Protein AF-A0A413DNX9-F1 (afdb_monomer_lite)

pLDDT: mean 80.53, std 13.9, range [44.06, 95.25]

Radius of gyration: 31.88 Å; chains: 1; bounding box: 87×38×67 Å

Sequence (104 aa):
MRPATTPEARQKQLVSLATDCAEDLMRSGKAPAQIICHYLKLGTMQAQLELEKTRQEVALTEAKTKSIQSAEQAEQTYKNALEAFRGYSGQDTQRESDEYEWDD

Structure (mmCIF, N/CA/C/O backbone):
data_AF-A0A413DNX9-F1
#
_entry.id   AF-A0A413DNX9-F1
#
loop_
_atom_site.group_PDB
_atom_site.id
_atom_site.type_symbol
_atom_site.label_atom_id
_atom_site.label_alt_id
_atom_site.label_comp_id
_atom_site.label_asym_id
_atom_site.label_entity_id
_atom_site.label_seq_id
_atom_site.pdbx_PDB_ins_code
_atom_site.Cartn_x
_atom_site.Cartn_y
_atom_site.Cartn_z
_atom_site.occupancy
_atom_site.B_iso_or_equiv
_atom_site.auth_seq_id
_atom_site.auth_comp_id
_atom_site.auth_asym_id
_atom_site.auth_atom_id
_atom_site.pdbx_PDB_model_num
ATOM 1 N N . MET A 1 1 ? -14.853 -22.296 4.493 1.00 63.50 1 MET A N 1
ATOM 2 C CA . MET A 1 1 ? -13.741 -21.540 3.873 1.00 63.50 1 ME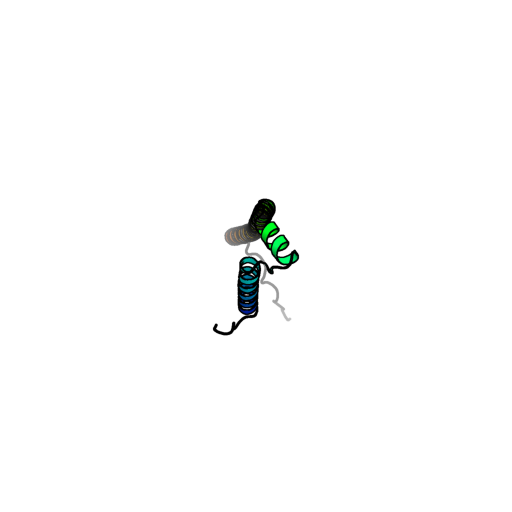T A CA 1
ATOM 3 C C . MET A 1 1 ? -12.683 -22.548 3.423 1.00 63.50 1 MET A C 1
ATOM 5 O O . MET A 1 1 ? -12.317 -23.384 4.239 1.00 63.50 1 MET A O 1
ATOM 9 N N . ARG A 1 2 ? -12.249 -22.568 2.151 1.00 72.31 2 ARG A N 1
ATOM 10 C CA . ARG A 1 2 ? -11.147 -23.466 1.734 1.00 72.31 2 ARG A CA 1
ATOM 11 C C . ARG A 1 2 ? -9.834 -22.977 2.370 1.00 72.31 2 ARG A C 1
ATOM 13 O O . ARG A 1 2 ? -9.610 -21.765 2.359 1.00 72.31 2 ARG A O 1
ATOM 20 N N . PRO A 1 3 ? -8.979 -23.862 2.908 1.00 72.56 3 PRO A N 1
ATOM 21 C CA . PRO A 1 3 ? -7.689 -23.454 3.458 1.00 72.56 3 PRO A CA 1
ATOM 22 C C . PRO A 1 3 ? -6.823 -22.810 2.372 1.00 72.56 3 PRO A C 1
ATOM 24 O O . PRO A 1 3 ? -6.742 -23.335 1.262 1.00 72.56 3 PRO A O 1
ATOM 27 N N . ALA A 1 4 ? -6.184 -21.681 2.677 1.00 80.19 4 ALA A N 1
ATOM 28 C CA . ALA A 1 4 ? -5.231 -21.060 1.766 1.00 80.19 4 ALA A CA 1
ATOM 29 C C . ALA A 1 4 ? -3.987 -21.939 1.559 1.00 80.19 4 ALA A C 1
ATOM 31 O O . ALA A 1 4 ? -3.355 -22.376 2.524 1.00 80.19 4 ALA A O 1
ATOM 32 N N . THR A 1 5 ? -3.621 -22.140 0.293 1.00 80.31 5 THR A N 1
ATOM 33 C CA . THR A 1 5 ? -2.452 -22.926 -0.129 1.00 80.31 5 THR A CA 1
ATOM 34 C C . THR A 1 5 ? -1.153 -22.112 -0.132 1.00 80.31 5 THR A C 1
ATOM 36 O O . THR A 1 5 ? -0.075 -22.695 -0.165 1.00 80.31 5 THR A O 1
ATOM 39 N N . THR A 1 6 ? -1.234 -20.775 -0.079 1.00 88.75 6 THR A N 1
ATOM 40 C CA . THR A 1 6 ? -0.073 -19.868 -0.035 1.00 88.75 6 THR A CA 1
ATOM 41 C C . THR A 1 6 ? -0.074 -19.005 1.235 1.00 88.75 6 THR A C 1
ATOM 43 O O . THR A 1 6 ? -1.148 -18.727 1.787 1.00 88.75 6 THR A O 1
ATOM 46 N N . PRO A 1 7 ? 1.102 -18.542 1.707 1.00 87.44 7 PRO A N 1
ATOM 47 C CA . PRO A 1 7 ? 1.199 -17.653 2.868 1.00 87.44 7 PRO A CA 1
ATOM 48 C C . PRO A 1 7 ? 0.410 -16.346 2.696 1.00 87.44 7 PRO A C 1
ATOM 50 O O . PRO A 1 7 ? -0.316 -15.938 3.599 1.00 87.44 7 PRO A O 1
ATOM 53 N N . GLU A 1 8 ? 0.47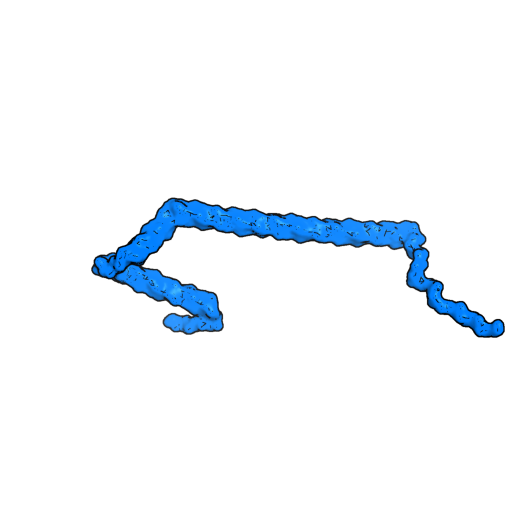2 -15.734 1.513 1.00 87.25 8 GLU A N 1
ATOM 54 C CA . GLU A 1 8 ? -0.246 -14.490 1.204 1.00 87.25 8 GLU A CA 1
ATOM 55 C C . GLU A 1 8 ? -1.765 -14.670 1.233 1.00 87.25 8 GLU A C 1
ATOM 57 O O . GLU A 1 8 ? -2.497 -13.846 1.784 1.00 87.25 8 GLU A O 1
ATOM 62 N N . ALA A 1 9 ? -2.262 -15.773 0.664 1.00 87.56 9 ALA A N 1
ATOM 63 C CA . ALA A 1 9 ? -3.684 -16.077 0.705 1.00 87.56 9 ALA A CA 1
ATOM 64 C C . ALA A 1 9 ? -4.149 -16.314 2.149 1.00 87.56 9 ALA A C 1
ATOM 66 O O . ALA A 1 9 ? -5.238 -15.874 2.518 1.00 87.56 9 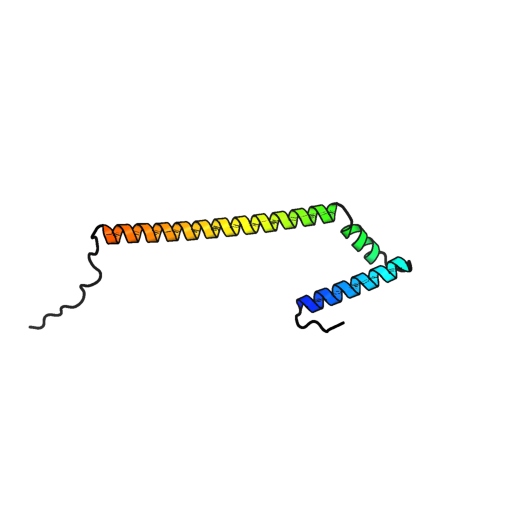ALA A O 1
ATOM 67 N N . ARG A 1 10 ? -3.312 -16.934 2.993 1.00 86.62 10 ARG A N 1
ATOM 68 C CA . ARG A 1 10 ? -3.608 -17.116 4.420 1.00 86.62 10 ARG A CA 1
ATOM 69 C C . ARG A 1 10 ? -3.663 -15.779 5.154 1.00 86.62 10 ARG A C 1
ATOM 71 O O . ARG A 1 10 ? -4.576 -15.566 5.945 1.00 86.62 10 ARG A O 1
ATOM 78 N N . GLN A 1 11 ? -2.743 -14.864 4.866 1.00 88.06 11 GLN A N 1
ATOM 79 C CA . GLN A 1 11 ? -2.769 -13.519 5.438 1.00 88.06 11 GLN A CA 1
ATOM 80 C C . GLN A 1 11 ? -4.060 -12.780 5.069 1.00 88.06 11 GLN A C 1
ATOM 82 O O . GLN A 1 11 ? -4.713 -12.228 5.950 1.00 88.06 11 GLN A O 1
ATOM 87 N N . LYS A 1 12 ? -4.490 -12.833 3.802 1.00 90.25 12 LYS A N 1
ATOM 88 C CA . LYS A 1 12 ? -5.765 -12.230 3.372 1.00 90.25 12 LYS A CA 1
ATOM 89 C C . LYS A 1 12 ? -6.970 -12.833 4.097 1.00 90.25 12 LYS A C 1
ATOM 91 O O . LYS A 1 12 ? -7.864 -12.095 4.498 1.00 90.25 12 LYS A O 1
ATOM 96 N N . GLN A 1 13 ? -6.981 -14.151 4.306 1.00 90.19 13 GLN A N 1
ATOM 97 C CA . GLN A 1 13 ? -8.036 -14.819 5.078 1.00 90.19 13 GLN A CA 1
ATOM 98 C C . GLN A 1 13 ? -8.079 -14.337 6.534 1.00 90.19 13 GLN A C 1
ATOM 100 O O . GLN A 1 13 ? -9.158 -14.060 7.048 1.00 90.19 13 GLN A O 1
ATOM 105 N N . LEU A 1 14 ? -6.919 -14.200 7.183 1.00 91.62 14 LEU A N 1
ATOM 106 C CA . LEU A 1 14 ? -6.832 -13.693 8.555 1.00 91.62 14 LEU A CA 1
ATOM 107 C C . LEU A 1 14 ? -7.275 -12.231 8.661 1.00 91.62 14 LEU A C 1
ATOM 109 O O . LEU A 1 14 ? -7.975 -11.879 9.605 1.00 91.62 14 LEU A O 1
ATOM 113 N N . VAL A 1 15 ? -6.908 -11.397 7.685 1.00 90.69 15 VAL A N 1
ATOM 114 C CA . VAL A 1 15 ? -7.357 -10.000 7.625 1.00 90.69 15 VAL A CA 1
ATOM 115 C C . VAL A 1 15 ? -8.876 -9.931 7.481 1.00 90.69 15 VAL A C 1
ATOM 117 O O . VAL A 1 15 ? -9.501 -9.216 8.252 1.00 90.69 15 VAL A O 1
ATOM 120 N N . SER A 1 16 ? -9.473 -10.720 6.581 1.00 90.75 16 SER A N 1
ATOM 121 C CA . SER A 1 16 ? -10.936 -10.793 6.427 1.00 90.75 16 SER A CA 1
ATOM 122 C C . SER A 1 16 ? -11.629 -11.198 7.730 1.00 90.75 16 SER A C 1
ATOM 124 O O . SER A 1 16 ? -12.591 -10.573 8.154 1.00 90.75 16 SER A O 1
ATOM 126 N N . LEU A 1 17 ? -11.110 -12.216 8.418 1.00 92.75 17 LEU A N 1
ATOM 127 C CA . LEU A 1 17 ? -11.694 -12.659 9.683 1.00 92.75 17 LEU A CA 1
ATOM 128 C C . LEU A 1 17 ? -11.588 -11.577 10.773 1.00 92.75 17 LEU A C 1
ATOM 130 O O . LEU A 1 17 ? -12.497 -11.407 11.584 1.00 92.75 17 LEU A O 1
ATOM 134 N N . ALA A 1 18 ? -10.485 -10.826 10.789 1.00 91.56 18 ALA A N 1
ATOM 135 C CA . ALA A 1 18 ? -10.307 -9.708 11.707 1.00 91.56 18 ALA A CA 1
ATOM 136 C C . ALA A 1 18 ? -11.254 -8.536 11.39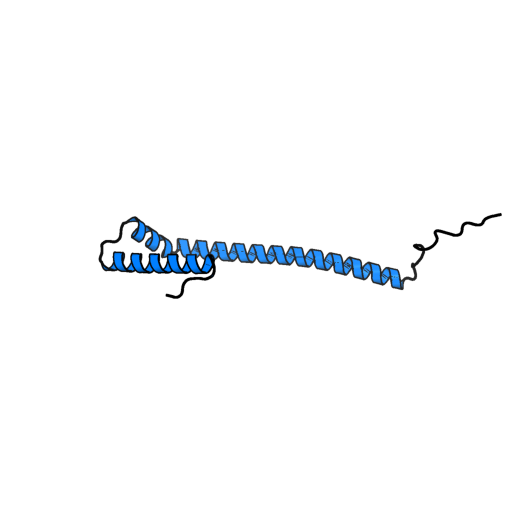4 1.00 91.56 18 ALA A C 1
ATOM 138 O O . ALA A 1 18 ? -11.749 -7.901 12.327 1.00 91.56 18 ALA A O 1
ATOM 139 N N . THR A 1 19 ? -11.526 -8.253 10.114 1.00 91.06 19 THR A N 1
ATOM 140 C CA . THR A 1 19 ? -12.476 -7.204 9.717 1.00 91.06 19 THR A CA 1
ATOM 141 C C . THR A 1 19 ? -13.903 -7.567 10.106 1.00 91.06 19 THR A C 1
ATOM 143 O O . THR A 1 19 ? -14.581 -6.732 10.699 1.00 91.06 19 THR A O 1
ATOM 146 N N . ASP A 1 20 ? -14.313 -8.817 9.884 1.00 93.12 20 ASP A N 1
ATOM 147 C CA . ASP A 1 20 ? -15.660 -9.295 10.223 1.00 93.12 20 ASP A CA 1
ATOM 148 C C . ASP A 1 20 ? -15.892 -9.235 11.744 1.00 93.12 20 ASP A C 1
ATOM 150 O O . ASP A 1 20 ? -16.890 -8.700 12.224 1.00 93.12 20 ASP A O 1
ATOM 154 N N . CYS A 1 21 ? -14.904 -9.677 12.531 1.00 92.75 21 CYS A N 1
ATOM 155 C CA . CYS A 1 21 ? -14.950 -9.581 13.991 1.00 92.75 21 CYS A CA 1
ATOM 156 C C . CYS A 1 21 ? -15.028 -8.122 14.477 1.00 92.75 21 CYS A C 1
ATOM 158 O O . CYS A 1 21 ? -15.774 -7.799 15.405 1.00 92.75 21 CYS A O 1
ATOM 160 N N . ALA A 1 22 ? -14.272 -7.215 13.848 1.00 92.62 22 ALA A N 1
ATOM 161 C CA . ALA A 1 22 ? -14.339 -5.796 14.173 1.00 92.62 22 ALA A CA 1
ATOM 162 C C . ALA A 1 22 ? -15.717 -5.199 13.849 1.00 92.62 22 ALA A C 1
ATOM 164 O O . ALA A 1 22 ? -16.229 -4.411 14.645 1.00 92.62 22 ALA A O 1
ATOM 165 N N . GLU A 1 23 ? -16.330 -5.591 12.729 1.00 91.31 23 GLU A N 1
ATOM 166 C CA . GLU A 1 23 ? -17.678 -5.166 12.349 1.00 91.31 23 GLU A CA 1
ATOM 167 C C . GLU A 1 23 ? -18.714 -5.607 13.391 1.00 91.31 23 GLU A C 1
ATOM 169 O O . GLU A 1 23 ? -19.481 -4.777 13.888 1.00 91.31 23 GLU A O 1
ATOM 174 N N . ASP A 1 24 ? -18.689 -6.877 13.797 1.00 95.25 24 ASP A N 1
ATOM 175 C CA . ASP A 1 24 ? -19.596 -7.416 14.815 1.00 95.25 24 ASP A CA 1
ATOM 176 C C . ASP A 1 24 ? -19.441 -6.697 16.167 1.00 95.25 24 ASP A C 1
ATOM 178 O O . ASP A 1 24 ? -20.424 -6.352 16.840 1.00 95.25 24 ASP A O 1
ATOM 182 N N . LEU A 1 25 ? -18.202 -6.404 16.573 1.00 92.69 25 LEU A N 1
ATOM 183 C CA . LEU A 1 25 ? -17.915 -5.653 17.797 1.00 92.69 25 LEU A CA 1
ATOM 184 C C . LEU A 1 25 ? -18.408 -4.201 17.724 1.00 92.69 25 LEU A C 1
ATOM 186 O O . LEU A 1 25 ? -18.910 -3.672 18.720 1.00 92.69 25 LEU A O 1
ATOM 190 N N . MET A 1 26 ? -18.294 -3.554 16.564 1.00 92.38 26 MET A N 1
ATOM 191 C CA . MET A 1 26 ? -18.816 -2.201 16.362 1.00 92.38 26 MET A CA 1
ATOM 192 C C . MET A 1 26 ? -20.344 -2.179 16.374 1.00 92.38 26 MET A C 1
ATOM 194 O O . MET A 1 26 ? -20.928 -1.348 17.067 1.00 92.38 26 MET A O 1
ATOM 198 N N . ARG A 1 27 ? -20.996 -3.121 15.680 1.00 93.12 27 ARG A N 1
ATOM 199 C CA . ARG A 1 27 ? -22.464 -3.251 15.648 1.00 93.12 27 ARG A CA 1
ATOM 200 C C . ARG A 1 27 ? -23.050 -3.522 17.028 1.00 93.12 27 ARG A C 1
ATOM 202 O O . ARG A 1 27 ? -24.094 -2.978 17.370 1.00 93.12 27 ARG A O 1
ATOM 209 N N . SER A 1 28 ? -22.370 -4.340 17.827 1.00 94.12 28 SER A N 1
ATOM 210 C CA . SER A 1 28 ? -22.772 -4.638 19.206 1.00 94.12 28 SER A CA 1
ATOM 211 C C . SER A 1 28 ? -22.435 -3.529 20.212 1.00 94.12 28 SER A C 1
ATOM 213 O O . SER A 1 28 ? -22.807 -3.644 21.379 1.00 94.12 28 SER A O 1
ATOM 215 N N . GLY A 1 29 ? -21.725 -2.470 19.797 1.00 91.50 29 GLY A N 1
ATOM 216 C CA . GLY A 1 29 ? -21.311 -1.364 20.666 1.00 91.50 29 GLY A CA 1
ATOM 217 C C . GLY A 1 29 ? -20.238 -1.733 21.700 1.00 91.50 29 GLY A C 1
ATOM 218 O O . GLY A 1 29 ? -19.983 -0.958 22.617 1.00 91.50 29 GLY A O 1
ATOM 219 N N . LYS A 1 30 ? -19.606 -2.908 21.575 1.00 92.88 30 LYS A N 1
ATOM 220 C CA . LYS A 1 30 ? -18.562 -3.414 22.488 1.00 92.88 30 LYS A CA 1
ATOM 221 C C . LYS A 1 30 ? -17.149 -3.253 21.925 1.00 92.88 30 LYS A C 1
ATOM 223 O O . LYS A 1 30 ? -16.195 -3.783 22.494 1.00 92.88 30 LYS A O 1
ATOM 228 N N . ALA A 1 31 ? -17.006 -2.556 20.799 1.00 91.62 31 ALA A N 1
ATOM 229 C CA . ALA A 1 31 ? -15.719 -2.335 20.161 1.00 91.62 31 ALA A CA 1
ATOM 230 C C . ALA A 1 31 ? -14.746 -1.590 21.096 1.00 91.62 31 ALA A C 1
ATOM 232 O O . ALA A 1 31 ? -15.059 -0.497 21.574 1.00 91.62 31 ALA A O 1
ATOM 233 N N . PRO A 1 32 ? -13.538 -2.134 21.324 1.00 92.69 32 PRO A N 1
ATOM 234 C CA . PRO A 1 32 ? -12.471 -1.415 22.002 1.00 92.69 32 PRO A CA 1
ATOM 235 C C . PRO A 1 32 ? -12.094 -0.131 21.254 1.00 92.69 32 PRO A C 1
ATOM 237 O O . PRO A 1 32 ? -12.064 -0.103 20.020 1.00 92.69 32 PRO A O 1
ATOM 240 N N . ALA A 1 33 ? -11.697 0.903 21.999 1.00 91.06 33 ALA A N 1
ATOM 241 C CA . ALA A 1 33 ? -11.299 2.199 21.443 1.00 91.06 33 ALA A CA 1
ATOM 242 C C . ALA A 1 33 ? -10.204 2.090 20.364 1.00 91.06 33 ALA A C 1
ATOM 244 O O . ALA A 1 33 ? -10.222 2.837 19.390 1.00 91.06 33 ALA A O 1
ATOM 245 N N . GLN A 1 34 ? -9.289 1.122 20.488 1.00 92.75 34 GLN A N 1
ATOM 246 C CA . GLN A 1 34 ? -8.240 0.877 19.495 1.00 92.75 34 GLN A CA 1
ATOM 247 C C . GLN A 1 34 ? -8.806 0.513 18.115 1.00 92.75 34 GLN A C 1
ATOM 249 O O . GLN A 1 34 ? -8.308 1.007 17.105 1.00 92.75 34 GLN A O 1
ATOM 254 N N . ILE A 1 35 ? -9.851 -0.322 18.068 1.00 90.88 35 ILE A N 1
ATOM 255 C CA . ILE A 1 35 ? -10.491 -0.731 16.812 1.00 90.88 35 ILE A CA 1
ATOM 256 C C . ILE A 1 35 ? -11.179 0.483 16.182 1.00 90.88 35 ILE A C 1
ATOM 258 O O . ILE A 1 35 ? -10.975 0.769 15.005 1.00 90.88 35 ILE A O 1
ATOM 262 N N . ILE A 1 36 ? -11.922 1.248 16.983 1.00 89.38 36 ILE A N 1
ATOM 263 C CA . ILE A 1 36 ? -12.617 2.460 16.529 1.00 89.38 36 ILE A CA 1
ATOM 264 C C . ILE A 1 36 ? -11.613 3.470 15.956 1.00 89.38 36 ILE A C 1
ATOM 266 O O . ILE A 1 36 ? -11.765 3.924 14.824 1.00 89.38 36 ILE A O 1
ATOM 270 N N . CYS A 1 37 ? -10.536 3.768 16.687 1.00 90.31 37 CYS A N 1
ATOM 271 C CA . CYS A 1 37 ? -9.474 4.661 16.228 1.00 90.31 37 CYS A CA 1
ATOM 272 C C . CYS A 1 37 ? -8.799 4.167 14.943 1.00 90.31 37 CYS A C 1
ATOM 274 O O . CYS A 1 37 ? -8.494 4.979 14.072 1.00 90.31 37 CYS A O 1
ATOM 276 N N . HIS A 1 38 ? -8.548 2.861 14.813 1.00 90.69 38 HIS A N 1
ATOM 277 C CA . HIS A 1 38 ? -7.932 2.297 13.613 1.00 90.69 38 HIS A CA 1
ATOM 278 C C . HIS A 1 38 ? -8.796 2.535 12.366 1.00 90.69 38 HIS A C 1
ATOM 280 O O . HIS A 1 38 ? -8.300 3.066 11.374 1.00 90.69 38 HIS A O 1
ATOM 286 N N . TYR A 1 39 ? -10.093 2.230 12.436 1.00 88.44 39 TYR A N 1
ATOM 287 C CA . TYR A 1 39 ? -11.006 2.432 11.307 1.00 88.44 39 TYR A CA 1
ATOM 288 C C . TYR A 1 39 ? -11.298 3.904 11.017 1.00 88.44 39 TYR A C 1
ATOM 290 O O . TYR A 1 39 ? -11.409 4.279 9.852 1.00 88.44 39 TYR A O 1
ATOM 298 N N . LEU A 1 40 ? -11.354 4.759 12.042 1.00 88.38 40 LEU A N 1
ATOM 299 C CA . LEU A 1 40 ? -11.454 6.203 11.831 1.00 88.38 40 LEU A CA 1
ATOM 300 C C . LEU A 1 40 ? -10.244 6.728 11.059 1.00 88.38 40 LEU A C 1
ATOM 302 O O . LEU A 1 40 ? -10.423 7.463 10.094 1.00 88.38 40 LEU A O 1
ATOM 306 N N . LYS A 1 41 ? -9.026 6.304 11.427 1.00 87.81 41 LYS A N 1
ATOM 307 C CA . LYS A 1 41 ? -7.797 6.666 10.705 1.00 87.81 41 LYS A CA 1
ATOM 308 C C . LYS A 1 41 ? -7.843 6.203 9.251 1.00 87.81 41 LYS A C 1
ATOM 310 O O . LYS A 1 41 ? -7.590 7.019 8.370 1.00 87.81 41 LYS A O 1
ATOM 315 N N . LEU A 1 42 ? -8.238 4.950 9.005 1.00 84.81 42 LEU A N 1
ATOM 316 C CA . LEU A 1 42 ? -8.404 4.402 7.652 1.00 84.81 42 LEU A CA 1
ATOM 317 C C . LEU A 1 42 ? -9.401 5.202 6.798 1.00 84.81 42 LEU A C 1
ATOM 319 O O . LEU A 1 42 ? -9.181 5.365 5.603 1.00 84.81 42 LEU A O 1
ATOM 323 N N . GLY A 1 43 ? -10.482 5.711 7.397 1.00 78.44 43 GLY A N 1
ATOM 324 C CA . GLY A 1 43 ? -11.502 6.500 6.700 1.00 78.44 43 GLY A CA 1
ATOM 325 C C . GLY A 1 43 ? -11.151 7.976 6.485 1.00 78.44 43 GLY A C 1
ATOM 326 O O . GLY A 1 43 ? -11.868 8.670 5.766 1.00 78.44 43 GLY A O 1
ATOM 327 N N . THR A 1 44 ? -10.082 8.487 7.100 1.00 82.56 44 THR A N 1
ATOM 328 C CA . THR A 1 44 ? -9.721 9.905 6.967 1.00 82.56 44 THR A CA 1
ATOM 329 C C . THR A 1 44 ? -9.121 10.234 5.599 1.00 82.56 44 THR A C 1
ATOM 331 O O . THR A 1 44 ? -8.449 9.418 4.969 1.00 82.56 44 THR A O 1
ATOM 334 N N . MET A 1 45 ? -9.283 11.488 5.165 1.00 69.50 45 MET A N 1
ATOM 335 C CA . MET A 1 45 ? -8.645 12.008 3.946 1.00 69.50 45 MET A CA 1
ATOM 336 C C . MET A 1 45 ? -7.112 11.893 3.969 1.00 69.50 45 MET A C 1
ATOM 338 O O . MET A 1 45 ? -6.487 11.811 2.916 1.00 69.50 45 MET A O 1
ATOM 342 N N . GLN A 1 46 ? -6.499 11.854 5.157 1.00 73.00 46 GLN A N 1
ATOM 343 C CA . GLN A 1 46 ? -5.056 11.656 5.301 1.00 73.00 46 GLN A CA 1
ATOM 344 C C . GLN A 1 46 ? -4.628 10.278 4.791 1.00 73.00 46 GLN A C 1
ATOM 346 O O . GLN A 1 46 ? -3.686 10.201 4.009 1.00 73.00 46 GLN A O 1
ATOM 351 N N . ALA A 1 47 ? -5.368 9.218 5.130 1.00 79.00 47 ALA A N 1
ATOM 352 C CA . ALA A 1 47 ? -5.083 7.870 4.640 1.00 79.00 47 ALA A CA 1
ATOM 353 C C . ALA A 1 47 ? -5.240 7.761 3.113 1.00 79.00 47 ALA A C 1
ATOM 355 O O . ALA A 1 47 ? -4.468 7.067 2.454 1.00 79.00 47 ALA A O 1
ATOM 356 N N . GLN A 1 48 ? -6.201 8.483 2.526 1.00 79.81 48 GLN A N 1
ATOM 357 C CA . GLN A 1 48 ? -6.365 8.539 1.068 1.00 79.81 48 GLN A CA 1
ATOM 358 C C . GLN A 1 48 ? -5.175 9.226 0.391 1.00 79.81 48 GLN A C 1
ATOM 360 O O . GLN A 1 48 ? -4.643 8.717 -0.594 1.00 79.81 48 GLN A O 1
ATOM 365 N N . LEU A 1 49 ? -4.730 10.352 0.948 1.00 77.75 49 LEU A N 1
ATOM 366 C CA . LEU A 1 49 ? -3.617 11.128 0.413 1.00 77.75 49 LEU A CA 1
ATOM 367 C C . LEU A 1 49 ? -2.271 10.403 0.582 1.00 77.75 49 LEU A C 1
ATOM 369 O O . LEU A 1 49 ? -1.420 10.476 -0.300 1.00 77.75 49 LEU A O 1
ATOM 373 N N . GLU A 1 50 ? -2.078 9.672 1.681 1.00 81.38 50 GLU A N 1
ATOM 374 C CA . GLU A 1 50 ? -0.928 8.779 1.873 1.00 81.38 50 GLU A CA 1
ATOM 375 C C . GLU A 1 50 ? -0.916 7.652 0.839 1.00 81.38 50 GLU A C 1
ATOM 377 O O . GLU A 1 50 ? 0.105 7.414 0.200 1.00 81.38 50 GLU A O 1
ATOM 382 N N . LEU A 1 51 ? -2.064 7.016 0.601 1.00 85.56 51 LEU A N 1
ATOM 383 C CA . LEU A 1 51 ? -2.187 5.959 -0.397 1.00 85.56 51 LEU A CA 1
ATOM 384 C C . LEU A 1 51 ? -1.925 6.474 -1.820 1.00 85.56 51 LEU A C 1
ATOM 386 O O . LEU A 1 51 ? -1.294 5.786 -2.624 1.00 85.56 51 LEU A O 1
ATOM 390 N N . GLU A 1 52 ? -2.372 7.688 -2.138 1.00 86.62 52 GLU A N 1
ATOM 391 C CA . GLU A 1 52 ? -2.086 8.330 -3.419 1.00 86.62 52 GLU A CA 1
ATOM 392 C C . GLU A 1 52 ? -0.602 8.684 -3.572 1.00 86.62 52 GLU A C 1
ATOM 394 O O . GLU A 1 52 ? -0.016 8.389 -4.614 1.00 86.62 52 GLU A O 1
ATOM 399 N N . LYS A 1 53 ? 0.041 9.208 -2.521 1.00 88.50 53 LYS A N 1
ATOM 400 C CA . LYS A 1 53 ? 1.496 9.425 -2.500 1.00 88.50 53 LYS A CA 1
ATOM 401 C C . LYS A 1 53 ? 2.263 8.130 -2.731 1.00 88.50 53 LYS A C 1
ATOM 403 O O . LYS A 1 53 ? 3.107 8.086 -3.618 1.00 88.50 53 LYS A O 1
ATOM 408 N N . THR A 1 54 ? 1.926 7.056 -2.015 1.00 87.56 54 THR A N 1
ATOM 409 C CA . THR A 1 54 ? 2.574 5.751 -2.203 1.00 87.56 54 THR A CA 1
ATOM 410 C C . THR A 1 54 ? 2.388 5.234 -3.632 1.00 87.56 54 THR A C 1
ATOM 412 O O . THR A 1 54 ? 3.328 4.712 -4.226 1.00 87.56 54 THR A O 1
ATOM 415 N N . ARG A 1 55 ? 1.209 5.419 -4.243 1.00 89.44 55 ARG A N 1
ATOM 416 C CA . ARG A 1 55 ? 0.987 5.065 -5.658 1.00 89.44 55 ARG A CA 1
ATOM 417 C C . ARG A 1 55 ? 1.860 5.882 -6.608 1.00 89.44 55 ARG A C 1
ATOM 419 O O . ARG A 1 55 ? 2.421 5.319 -7.545 1.00 89.44 55 ARG A O 1
ATOM 426 N N . GLN A 1 56 ? 1.982 7.187 -6.375 1.00 90.12 56 GLN A N 1
ATOM 427 C CA . GLN A 1 56 ? 2.841 8.060 -7.177 1.00 90.12 56 GLN A CA 1
ATOM 428 C C . GLN A 1 56 ? 4.322 7.691 -7.026 1.00 90.12 56 GLN A C 1
ATOM 430 O O . GLN A 1 56 ? 5.046 7.670 -8.018 1.00 90.12 56 GLN A O 1
ATOM 435 N N . GLU A 1 57 ? 4.769 7.342 -5.821 1.00 89.50 57 GLU A N 1
ATOM 436 C CA . GLU A 1 57 ? 6.136 6.879 -5.559 1.00 89.50 57 GLU A CA 1
ATOM 437 C C . GLU A 1 57 ? 6.446 5.558 -6.273 1.00 89.50 57 GLU A C 1
ATOM 439 O O . GLU A 1 57 ? 7.516 5.424 -6.872 1.00 89.50 57 GLU A O 1
ATOM 444 N N . VAL A 1 58 ? 5.506 4.606 -6.278 1.00 90.25 58 VAL A N 1
ATOM 445 C CA . VAL A 1 58 ? 5.633 3.357 -7.048 1.00 90.25 58 VAL A CA 1
ATOM 446 C C . VAL A 1 58 ? 5.731 3.663 -8.541 1.00 90.25 58 VAL A C 1
ATOM 448 O O . VAL A 1 58 ? 6.680 3.223 -9.186 1.00 90.25 58 VAL A O 1
ATOM 451 N N . ALA A 1 59 ? 4.832 4.490 -9.081 1.00 89.88 59 ALA A N 1
ATOM 452 C CA . ALA A 1 59 ? 4.853 4.868 -10.495 1.00 89.88 59 ALA A CA 1
ATOM 453 C C . ALA A 1 59 ? 6.152 5.592 -10.896 1.00 89.88 59 ALA A C 1
ATOM 455 O O . ALA A 1 59 ? 6.718 5.337 -11.959 1.00 89.88 59 ALA A O 1
ATOM 456 N N . LEU A 1 60 ? 6.660 6.474 -10.033 1.00 91.38 60 LEU A N 1
ATOM 457 C CA . LEU A 1 60 ? 7.929 7.168 -10.236 1.00 91.38 60 LEU A CA 1
ATOM 458 C C . LEU A 1 60 ? 9.111 6.197 -10.203 1.00 91.38 60 LEU A C 1
ATOM 460 O O . LEU A 1 60 ? 10.034 6.323 -11.007 1.00 91.38 60 LEU A O 1
ATOM 464 N N . THR A 1 61 ? 9.084 5.224 -9.296 1.00 89.25 61 THR A N 1
ATOM 465 C CA . THR A 1 61 ? 10.113 4.183 -9.210 1.00 89.25 61 THR A CA 1
ATOM 466 C C . THR A 1 61 ? 10.102 3.320 -10.467 1.00 89.25 61 THR A C 1
ATOM 468 O O . THR A 1 61 ? 11.147 3.140 -11.083 1.00 89.25 61 THR A O 1
ATOM 471 N N . GLU A 1 62 ? 8.929 2.888 -10.931 1.00 90.38 62 GLU A N 1
ATOM 472 C CA . GLU A 1 62 ? 8.778 2.143 -12.1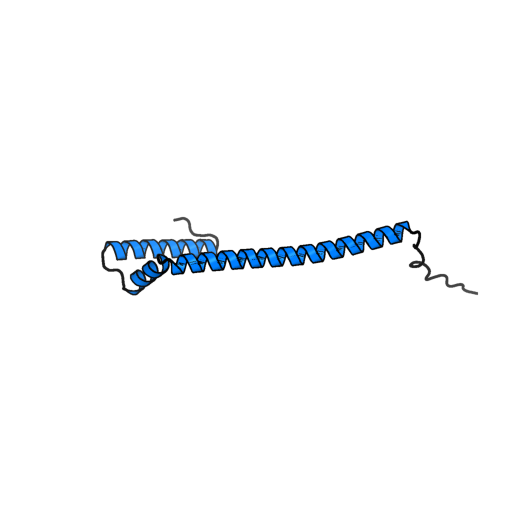84 1.00 90.38 62 GLU A CA 1
ATOM 473 C C . GLU A 1 62 ? 9.262 2.942 -13.401 1.00 90.38 62 GLU A C 1
ATOM 475 O O . GLU A 1 62 ? 9.953 2.401 -14.266 1.00 90.38 62 GLU A O 1
ATOM 480 N N . ALA A 1 63 ? 8.939 4.237 -13.474 1.00 89.19 63 ALA A N 1
ATOM 481 C CA . ALA A 1 63 ? 9.409 5.112 -14.545 1.00 89.19 63 ALA A CA 1
ATOM 482 C C . ALA A 1 63 ? 10.939 5.253 -14.533 1.00 89.19 63 ALA A C 1
ATOM 484 O O . ALA A 1 63 ? 11.574 5.191 -15.587 1.00 89.19 63 ALA A O 1
ATOM 485 N N . LYS A 1 64 ? 11.550 5.379 -13.347 1.00 88.25 64 LYS A N 1
ATOM 486 C CA . LYS A 1 64 ? 13.013 5.386 -13.194 1.00 88.25 64 LYS A CA 1
ATOM 487 C C . LYS A 1 64 ? 13.632 4.066 -13.644 1.00 88.25 64 LYS A C 1
ATOM 489 O O . LYS A 1 64 ? 14.593 4.093 -14.406 1.00 88.25 64 LYS A O 1
ATOM 494 N N . THR A 1 65 ? 13.063 2.929 -13.243 1.00 87.94 65 THR A N 1
ATOM 495 C CA . THR A 1 65 ? 13.527 1.605 -13.680 1.00 87.94 65 THR A CA 1
ATOM 496 C C . THR A 1 65 ? 13.465 1.469 -15.201 1.00 87.94 65 THR A C 1
ATOM 498 O O . THR A 1 65 ? 14.446 1.060 -15.814 1.00 87.94 65 THR A O 1
ATOM 501 N N . LYS A 1 66 ? 12.358 1.885 -15.832 1.00 87.81 66 LYS A N 1
ATOM 502 C CA . LYS A 1 66 ? 12.208 1.872 -17.297 1.00 87.81 66 LYS A CA 1
ATOM 503 C C . LYS A 1 66 ? 13.195 2.798 -18.004 1.00 87.81 66 LYS A C 1
ATOM 505 O O . LYS A 1 66 ? 13.679 2.448 -19.076 1.00 87.81 66 LYS A O 1
ATOM 510 N N . SER A 1 67 ? 13.500 3.956 -17.419 1.00 85.19 67 SER A N 1
ATOM 511 C CA . SER A 1 67 ? 14.494 4.892 -17.957 1.00 85.19 67 SER A CA 1
ATOM 512 C C . SER A 1 67 ? 15.896 4.277 -17.954 1.00 85.19 67 SER A C 1
ATOM 514 O O . SER A 1 67 ? 16.582 4.306 -18.972 1.00 85.19 67 SER A O 1
ATOM 516 N N . ILE A 1 68 ? 16.286 3.638 -16.845 1.00 87.25 68 ILE A N 1
ATOM 517 C CA . ILE A 1 68 ? 17.580 2.950 -16.720 1.00 87.25 68 ILE A CA 1
ATOM 518 C C . ILE A 1 68 ? 17.673 1.794 -17.724 1.00 87.25 68 ILE A C 1
ATOM 520 O O . ILE A 1 68 ? 18.633 1.726 -18.484 1.00 87.25 68 ILE A O 1
ATOM 524 N N . GLN A 1 69 ? 16.641 0.951 -17.808 1.00 86.44 69 GLN A N 1
ATOM 525 C CA . GLN A 1 69 ? 16.598 -0.150 -18.779 1.00 86.44 69 GLN A CA 1
ATOM 526 C C . GLN A 1 69 ? 16.655 0.346 -20.230 1.00 86.44 69 GLN A C 1
ATOM 528 O O . GLN A 1 69 ? 17.348 -0.239 -21.057 1.00 86.44 69 GLN A O 1
ATOM 533 N N . SER A 1 70 ? 15.955 1.439 -20.547 1.00 83.38 70 SER A N 1
ATOM 534 C CA . SER A 1 70 ? 16.006 2.054 -21.881 1.00 83.38 70 SER A CA 1
ATOM 535 C C . SER A 1 70 ? 17.401 2.585 -22.211 1.00 83.38 70 SER A C 1
ATOM 537 O O . SER A 1 70 ? 17.842 2.459 -23.351 1.00 83.38 70 SER A O 1
ATOM 539 N N . ALA A 1 71 ? 18.107 3.156 -21.231 1.00 82.62 71 ALA A N 1
ATOM 540 C CA . ALA A 1 71 ? 19.472 3.638 -21.415 1.00 82.62 71 ALA A CA 1
ATOM 541 C C . ALA A 1 71 ? 20.456 2.484 -21.675 1.00 82.62 71 ALA A C 1
ATOM 543 O O . ALA A 1 71 ? 21.248 2.565 -22.612 1.00 82.62 71 ALA A O 1
ATOM 544 N N . GLU A 1 72 ? 20.352 1.387 -20.919 1.00 85.44 72 GLU A N 1
ATOM 545 C CA . GLU A 1 72 ? 21.152 0.171 -21.135 1.00 85.44 72 GLU A CA 1
ATOM 546 C C . GLU A 1 72 ? 20.881 -0.450 -22.515 1.00 85.44 72 GLU A C 1
ATOM 548 O O . GLU A 1 72 ? 21.809 -0.793 -23.251 1.00 85.44 72 GLU A O 1
ATOM 553 N N . GLN A 1 73 ? 19.607 -0.548 -22.915 1.00 85.00 73 GLN A N 1
ATOM 554 C CA . GLN A 1 73 ? 19.231 -1.046 -24.240 1.00 85.00 73 GLN A CA 1
ATOM 555 C C . GLN A 1 73 ? 19.747 -0.140 -25.361 1.00 85.00 73 GLN A C 1
ATOM 557 O O . GLN A 1 73 ? 20.246 -0.640 -26.371 1.00 85.00 73 GLN A O 1
ATOM 562 N N . ALA A 1 74 ? 19.662 1.182 -25.196 1.00 79.81 74 ALA A N 1
ATOM 563 C CA . ALA A 1 74 ? 20.198 2.128 -26.165 1.00 79.81 74 ALA A CA 1
ATOM 564 C C . ALA A 1 74 ? 21.715 1.956 -26.315 1.00 79.81 74 ALA A C 1
ATOM 566 O O . ALA A 1 74 ? 22.195 1.832 -27.441 1.00 79.81 74 ALA A O 1
ATOM 567 N N . GLU A 1 75 ? 22.461 1.860 -25.210 1.00 83.44 75 GLU A N 1
ATOM 568 C CA . GLU A 1 75 ? 23.907 1.611 -25.230 1.00 83.44 75 GLU A CA 1
ATOM 569 C C . GLU A 1 75 ? 24.249 0.312 -25.973 1.00 83.44 75 GLU A C 1
ATOM 571 O O . GLU A 1 75 ? 25.130 0.307 -26.837 1.00 83.44 75 GLU A O 1
ATOM 576 N N . GLN A 1 76 ? 23.519 -0.774 -25.702 1.00 83.94 76 GLN A N 1
ATOM 577 C CA . GLN A 1 76 ? 23.721 -2.045 -26.395 1.00 83.94 76 GLN A CA 1
ATOM 578 C C . GLN A 1 76 ? 23.437 -1.927 -27.896 1.00 83.94 76 GLN A C 1
ATOM 580 O O . GLN A 1 76 ? 24.196 -2.434 -28.719 1.00 83.94 76 GLN A O 1
ATOM 585 N N . THR A 1 77 ? 22.373 -1.218 -28.269 1.00 83.88 77 THR A N 1
ATOM 586 C CA . THR A 1 77 ? 22.008 -1.014 -29.676 1.00 83.88 77 THR A CA 1
ATOM 587 C C . THR A 1 77 ? 23.062 -0.173 -30.400 1.00 83.88 77 THR A C 1
ATOM 589 O O . THR A 1 77 ? 23.431 -0.498 -31.527 1.00 83.88 77 THR A O 1
ATOM 592 N N . TYR A 1 78 ? 23.609 0.858 -29.747 1.00 81.12 78 TYR A N 1
ATOM 593 C CA . TYR A 1 78 ? 24.712 1.658 -30.284 1.00 81.12 78 TYR A CA 1
ATOM 594 C C . TYR A 1 78 ? 25.993 0.838 -30.462 1.00 81.12 78 TYR A C 1
ATOM 596 O O . TYR A 1 78 ? 26.632 0.951 -31.508 1.00 81.12 78 TYR A O 1
ATOM 604 N N . LYS A 1 79 ? 26.356 -0.011 -29.491 1.00 84.94 79 LYS A N 1
ATOM 605 C CA . LYS A 1 79 ? 27.505 -0.927 -29.614 1.00 84.94 79 LYS A CA 1
ATOM 606 C C . LYS A 1 79 ? 27.328 -1.880 -30.793 1.00 84.94 79 LYS A C 1
ATOM 608 O O . LYS A 1 79 ? 28.199 -1.934 -31.656 1.00 84.94 79 LYS A O 1
ATOM 613 N N . ASN A 1 80 ? 26.172 -2.535 -30.881 1.00 83.62 80 ASN A N 1
ATOM 614 C CA . ASN A 1 80 ? 25.858 -3.462 -31.967 1.00 83.62 80 ASN A CA 1
ATOM 615 C C . ASN A 1 80 ? 25.879 -2.761 -33.338 1.00 83.62 80 ASN A C 1
ATOM 617 O O . ASN A 1 80 ? 26.392 -3.312 -34.309 1.00 83.62 80 ASN A O 1
ATOM 621 N N . ALA A 1 81 ? 25.350 -1.534 -33.433 1.00 82.31 81 ALA A N 1
ATOM 622 C CA . ALA A 1 81 ? 25.382 -0.755 -34.668 1.00 82.31 81 ALA A CA 1
ATOM 623 C C . ALA A 1 81 ? 26.820 -0.390 -35.069 1.00 82.31 81 ALA A C 1
ATOM 625 O O . ALA A 1 81 ? 27.194 -0.563 -36.226 1.00 82.31 81 ALA A O 1
ATOM 626 N N . LEU A 1 82 ? 27.648 0.069 -34.124 1.00 82.06 82 LEU A N 1
ATOM 627 C CA . LEU A 1 82 ? 29.060 0.369 -34.377 1.00 82.06 82 LEU A CA 1
ATOM 628 C C . LEU A 1 82 ? 29.849 -0.872 -34.815 1.00 82.06 82 LEU A C 1
ATOM 630 O O . LEU A 1 82 ? 30.673 -0.770 -35.721 1.00 82.06 82 LEU A O 1
ATOM 634 N N . GLU A 1 83 ? 29.597 -2.035 -34.215 1.00 80.62 83 GLU A N 1
ATOM 635 C CA . GLU A 1 83 ? 30.197 -3.307 -34.637 1.00 80.62 83 GLU A CA 1
ATOM 636 C C . GLU A 1 83 ? 29.761 -3.708 -36.050 1.00 80.62 83 GLU A C 1
ATOM 638 O O . GLU A 1 83 ? 30.608 -4.043 -36.877 1.00 80.62 83 GLU A O 1
ATOM 643 N N . ALA A 1 84 ? 28.470 -3.589 -36.374 1.00 79.75 84 ALA A N 1
ATOM 644 C CA . ALA A 1 84 ? 27.960 -3.865 -37.716 1.00 79.75 84 ALA A CA 1
ATOM 645 C C . ALA A 1 84 ? 28.579 -2.935 -38.775 1.00 79.75 84 ALA A C 1
ATOM 647 O O . ALA A 1 84 ? 28.964 -3.394 -39.851 1.00 79.75 84 ALA A O 1
ATOM 648 N N . PHE A 1 85 ? 28.741 -1.642 -38.470 1.00 77.44 85 PHE A N 1
ATOM 649 C CA . PHE A 1 85 ? 29.412 -0.700 -39.371 1.00 77.44 85 PHE A CA 1
ATOM 650 C C . PHE A 1 85 ? 30.909 -1.000 -39.540 1.00 77.44 85 PHE A C 1
ATOM 652 O O . PHE A 1 85 ? 31.419 -0.852 -40.648 1.00 77.44 85 PHE A O 1
ATOM 659 N N . ARG A 1 86 ? 31.601 -1.468 -38.490 1.00 72.25 86 ARG A N 1
ATOM 660 C CA . ARG A 1 86 ? 33.009 -1.910 -38.566 1.00 72.25 86 ARG A CA 1
ATOM 661 C C . ARG A 1 86 ? 33.184 -3.177 -39.408 1.00 72.25 86 ARG A C 1
ATOM 663 O O . ARG A 1 86 ? 34.126 -3.256 -40.192 1.00 72.25 86 ARG A O 1
ATOM 670 N N . GLY A 1 87 ? 32.264 -4.137 -39.289 1.00 68.44 87 GLY A N 1
ATOM 671 C CA . GLY A 1 87 ? 32.261 -5.351 -40.112 1.00 68.44 87 GLY A CA 1
ATOM 672 C C . GLY A 1 87 ? 32.021 -5.059 -41.597 1.00 68.44 87 GLY A C 1
ATOM 673 O O . GLY A 1 87 ? 32.664 -5.649 -42.459 1.00 68.44 87 GLY A O 1
ATOM 674 N N . TYR A 1 88 ? 31.159 -4.086 -41.912 1.00 61.22 88 TYR A N 1
ATOM 675 C CA . TYR A 1 88 ? 30.922 -3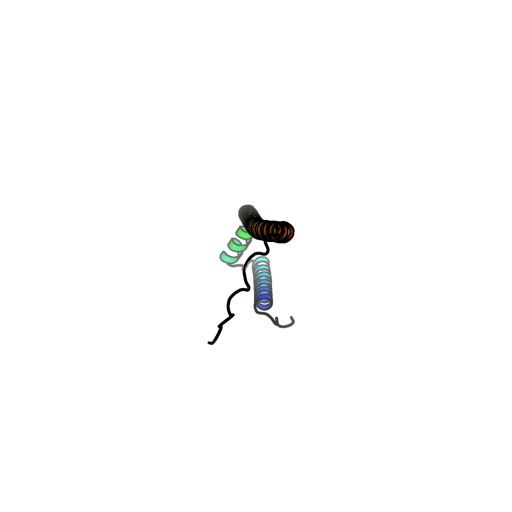.652 -43.294 1.00 61.22 88 TYR A CA 1
ATOM 676 C C . TYR A 1 88 ? 32.031 -2.758 -43.869 1.00 61.22 88 TYR A C 1
ATOM 678 O O . TYR A 1 88 ? 32.220 -2.750 -45.084 1.00 61.22 88 TYR A O 1
ATOM 686 N N . SER A 1 89 ? 32.790 -2.025 -43.043 1.00 62.75 89 SER A N 1
ATOM 687 C CA . SER A 1 89 ? 33.893 -1.171 -43.513 1.00 62.75 89 SER A CA 1
ATOM 688 C C . SER A 1 89 ? 35.163 -1.943 -43.897 1.00 62.75 89 SER A C 1
ATOM 690 O O . SER A 1 89 ? 36.197 -1.322 -44.134 1.00 62.75 89 SER A O 1
ATOM 692 N N . GLY A 1 90 ? 35.109 -3.280 -43.960 1.00 56.75 90 GLY A N 1
ATOM 693 C CA . GLY A 1 90 ? 36.219 -4.119 -44.420 1.00 56.75 90 GLY A CA 1
ATOM 694 C C . GLY A 1 90 ? 37.412 -4.164 -43.465 1.00 56.75 90 GLY A C 1
ATOM 695 O O . GLY A 1 90 ? 38.509 -4.514 -43.886 1.00 56.75 90 GLY A O 1
ATOM 696 N N . GLN A 1 91 ? 37.218 -3.818 -42.189 1.00 54.47 91 GLN A N 1
ATOM 697 C CA . GLN A 1 91 ? 38.266 -3.881 -41.171 1.00 54.47 91 GLN A CA 1
ATOM 698 C C . GLN A 1 91 ? 38.150 -5.175 -40.359 1.00 54.47 91 GLN A C 1
ATOM 700 O O . GLN A 1 91 ? 38.109 -5.152 -39.133 1.00 54.47 91 GLN A O 1
ATOM 705 N N . ASP A 1 92 ? 38.089 -6.308 -41.058 1.00 50.16 92 ASP A N 1
ATOM 706 C CA . ASP A 1 92 ? 38.363 -7.619 -40.471 1.00 50.16 92 ASP A CA 1
ATOM 707 C C . ASP A 1 92 ? 39.854 -7.910 -40.658 1.00 50.16 92 ASP A C 1
ATOM 709 O O . ASP A 1 92 ? 40.285 -8.711 -41.483 1.00 50.16 92 ASP A O 1
ATOM 713 N N . THR A 1 93 ? 40.681 -7.129 -39.968 1.00 51.94 93 THR A N 1
ATOM 714 C CA . THR A 1 93 ? 42.100 -7.436 -39.837 1.00 51.94 93 THR A CA 1
ATOM 715 C C . THR A 1 93 ? 42.367 -7.782 -38.389 1.00 51.94 93 THR A C 1
ATOM 717 O O . THR A 1 93 ? 42.428 -6.901 -37.531 1.00 51.94 93 THR A O 1
ATOM 720 N N . GLN A 1 94 ? 42.633 -9.076 -38.201 1.00 50.69 94 GLN A N 1
ATOM 721 C CA . GLN A 1 94 ? 43.599 -9.603 -37.243 1.00 50.69 94 GLN A CA 1
ATOM 722 C C . GLN A 1 94 ? 43.025 -10.068 -35.897 1.00 50.69 94 GLN A C 1
ATOM 724 O O . GLN A 1 94 ? 43.324 -9.532 -34.832 1.00 50.69 94 GLN A O 1
ATOM 729 N N . ARG A 1 95 ? 42.265 -11.166 -35.948 1.00 50.38 95 ARG A N 1
ATOM 730 C CA . ARG A 1 95 ? 42.260 -12.197 -34.898 1.00 50.38 95 ARG A CA 1
ATOM 731 C C . ARG A 1 95 ? 42.248 -13.587 -35.532 1.00 50.38 95 ARG A C 1
ATOM 733 O O . ARG A 1 95 ? 41.281 -14.309 -35.379 1.00 50.38 95 ARG A O 1
ATOM 740 N N . GLU A 1 96 ? 43.298 -13.921 -36.273 1.00 47.78 96 GLU A N 1
ATOM 741 C CA . GLU A 1 96 ? 43.683 -15.307 -36.590 1.00 47.78 96 GLU A CA 1
ATOM 742 C C . GLU A 1 96 ? 45.015 -15.257 -37.346 1.00 47.78 96 GLU A C 1
ATOM 744 O O . GLU A 1 96 ? 45.076 -15.242 -38.572 1.00 47.78 96 GLU A O 1
ATOM 749 N N . SER A 1 97 ? 46.109 -15.102 -36.606 1.00 44.06 97 SER A N 1
ATOM 750 C CA . SER A 1 97 ? 47.458 -15.304 -37.138 1.00 44.06 97 SER A CA 1
ATOM 751 C C . SER A 1 97 ? 48.428 -15.562 -35.988 1.00 44.06 97 SER A C 1
ATOM 753 O O . SER A 1 97 ? 49.436 -14.873 -35.867 1.00 44.06 97 SER A O 1
ATOM 755 N N . ASP A 1 98 ? 48.084 -16.509 -35.122 1.00 53.47 98 ASP A N 1
ATOM 756 C CA . ASP A 1 98 ? 49.076 -17.195 -34.305 1.00 53.47 98 ASP A CA 1
ATOM 757 C C . ASP A 1 98 ? 49.151 -18.625 -34.846 1.00 53.47 98 ASP A C 1
ATOM 759 O O . ASP A 1 98 ? 48.116 -19.218 -35.142 1.00 53.47 98 ASP A O 1
ATOM 763 N N . GLU A 1 99 ? 50.377 -19.135 -34.972 1.00 50.56 99 GLU A N 1
ATOM 764 C CA . GLU A 1 99 ? 50.743 -20.510 -35.350 1.00 50.56 99 GLU A CA 1
ATOM 765 C C . GLU A 1 99 ? 51.053 -20.764 -36.844 1.00 50.56 99 GLU A C 1
ATOM 767 O O . GLU A 1 99 ? 50.317 -21.411 -37.582 1.00 50.56 99 GLU A O 1
ATOM 772 N N . TYR A 1 100 ? 52.240 -20.310 -37.268 1.00 48.09 100 TYR A N 1
ATOM 773 C CA . TYR A 1 100 ? 53.090 -21.101 -38.168 1.00 48.09 100 TYR A CA 1
ATOM 774 C C . TYR A 1 100 ? 54.496 -21.184 -37.563 1.00 48.09 100 TYR A C 1
ATOM 776 O O . TYR A 1 100 ? 55.330 -20.299 -37.752 1.00 48.09 100 TYR A O 1
ATOM 784 N N . GLU A 1 101 ? 54.719 -22.245 -36.791 1.00 48.59 101 GLU A N 1
ATOM 785 C CA . GLU A 1 101 ? 56.038 -22.745 -36.402 1.00 48.59 101 GLU A CA 1
ATOM 786 C C . GLU A 1 101 ? 56.682 -23.378 -37.652 1.00 48.59 101 GLU A C 1
ATOM 788 O O . GLU A 1 101 ? 56.101 -24.277 -38.260 1.00 48.59 101 GLU A O 1
ATOM 793 N N . TRP A 1 102 ? 57.833 -22.859 -38.094 1.00 53.66 102 TRP A N 1
ATOM 794 C CA . TRP A 1 102 ? 58.635 -23.450 -39.171 1.00 53.66 102 TRP A CA 1
ATOM 795 C C . TRP A 1 102 ? 59.883 -24.074 -38.543 1.00 53.66 102 TRP A C 1
ATOM 797 O O . TRP A 1 102 ? 60.741 -23.359 -38.028 1.00 53.66 102 TRP A O 1
ATOM 807 N N . ASP A 1 103 ? 59.915 -25.402 -38.563 1.00 53.78 103 ASP A N 1
ATOM 808 C CA . ASP A 1 103 ? 61.024 -26.270 -38.169 1.00 53.78 103 ASP A CA 1
ATOM 809 C C . ASP A 1 103 ? 61.954 -26.438 -39.387 1.00 53.78 103 ASP A C 1
ATOM 811 O O . ASP A 1 103 ? 61.514 -26.982 -40.403 1.00 53.78 103 ASP A O 1
ATOM 815 N N . ASP A 1 104 ? 63.178 -25.896 -39.314 1.00 50.97 104 ASP A N 1
ATOM 816 C CA . ASP A 1 104 ? 64.405 -26.423 -39.961 1.00 50.97 104 ASP A CA 1
ATOM 817 C C . ASP A 1 104 ? 65.672 -25.737 -39.399 1.00 50.97 104 ASP A C 1
ATOM 819 O O . ASP A 1 104 ? 65.771 -24.485 -39.473 1.00 50.97 104 ASP A O 1
#

Foldseek 3Di:
DDDDPDPVVNVVVVVVVVVVVQVVCVVVVNHDPVSVVVVVVCPDPVVVVVVVVVVVVVVVVVVVVVVVVVVVVVVVVVVVVVVVVCVVVPPPPDDDDDDDDDDD

Secondary structure (DSSP, 8-state):
-PPPSSHHHHHHHHHHHHHHHHHHHHHTT---HHHHHHHHHHHSHHHHHHHHHHHHHHHHHHHHHHHHHHHHHHHHHHHHHHHHHHHHTT----S---------

Organism: NCBI:txid39491